Protein AF-A0A357FW49-F1 (afdb_monomer_lite)

Foldseek 3Di:
DVPDPAAEDECPDDLPPLVVQLVVCVVPVVRHFYEYCSVCVQPPVSVVVCVVSVRTDHYDHDPVD

Secondary structure (DSSP, 8-state):
--SS---EEE--S-TT-HHHHHHHHHHHTTTSEEEESTTTTT-HHHHHHHHHHT--SEE---TT-

pLDDT: mean 97.37, std 4.08, range [70.19, 98.88]

Radius of gyration: 11.42 Å; chains: 1; bounding box: 31×24×23 Å

Sequence (65 aa):
CASYPIVSIEDGLAEDDWKGWEKFTAEIGGRVQLVGDDLYVTNPQRLAEGIERKAGNAILVKVNQ

Structure (mmCIF, N/CA/C/O backbone):
data_AF-A0A357FW49-F1
#
_entry.id   AF-A0A357FW49-F1
#
loop_
_atom_site.group_PDB
_atom_site.id
_atom_site.type_symbol
_atom_site.label_atom_id
_atom_site.label_alt_id
_atom_site.label_comp_id
_atom_site.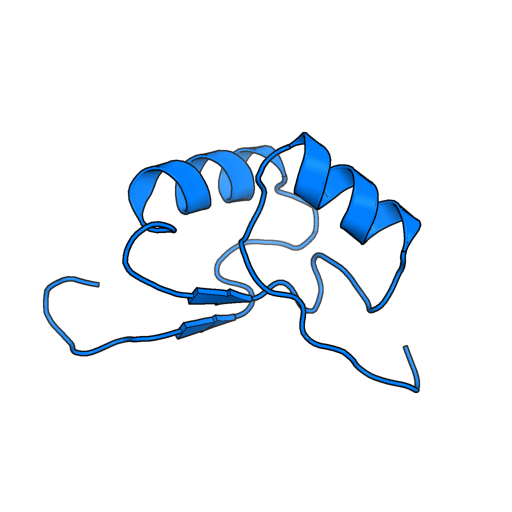label_asym_id
_atom_site.label_entity_id
_atom_site.label_seq_id
_atom_site.pdbx_PDB_ins_code
_atom_site.Cartn_x
_atom_site.Cartn_y
_atom_site.Cartn_z
_atom_site.occupancy
_atom_site.B_iso_or_equiv
_atom_site.auth_seq_id
_atom_site.auth_comp_id
_atom_site.auth_asym_id
_atom_site.auth_atom_id
_atom_site.pdbx_PDB_model_num
ATOM 1 N N . CYS A 1 1 ? -14.401 -0.015 8.457 1.00 70.19 1 CYS A N 1
ATOM 2 C CA . CYS A 1 1 ? -13.715 -0.875 9.453 1.00 70.19 1 CYS A CA 1
ATOM 3 C C . CYS A 1 1 ? -14.168 -0.652 10.908 1.00 70.19 1 CYS A C 1
ATOM 5 O O . CYS A 1 1 ? -13.366 -0.851 11.805 1.00 70.19 1 CYS A O 1
ATOM 7 N N . ALA A 1 2 ? -15.411 -0.226 11.182 1.00 82.69 2 ALA A N 1
ATOM 8 C CA . ALA A 1 2 ? -15.904 -0.084 12.566 1.00 82.69 2 ALA A CA 1
ATOM 9 C C . ALA A 1 2 ? -16.830 -1.239 12.991 1.00 82.69 2 ALA A C 1
ATOM 11 O O . ALA A 1 2 ? -16.942 -1.536 14.172 1.00 82.69 2 ALA A O 1
ATOM 12 N N . SER A 1 3 ? -17.469 -1.902 12.023 1.00 94.31 3 SER A N 1
ATOM 13 C CA . SER A 1 3 ? -18.468 -2.951 12.269 1.00 94.31 3 SER A CA 1
ATOM 14 C C . SER A 1 3 ? -17.878 -4.347 12.473 1.00 94.31 3 SER A C 1
ATOM 16 O O . SER A 1 3 ? -18.572 -5.232 12.959 1.00 94.31 3 SER A O 1
ATOM 18 N N . TYR A 1 4 ? -16.618 -4.553 12.084 1.00 96.31 4 TYR A N 1
ATOM 19 C CA . TYR A 1 4 ? -15.945 -5.850 12.108 1.00 96.31 4 TYR A CA 1
ATOM 20 C C . TYR A 1 4 ? -14.507 -5.687 12.609 1.00 96.31 4 TYR A C 1
ATOM 22 O O . TYR A 1 4 ? -13.909 -4.634 12.356 1.00 96.31 4 TYR A O 1
ATOM 30 N N . PRO A 1 5 ? -13.930 -6.718 13.252 1.00 96.12 5 PRO A N 1
ATOM 31 C CA . PRO A 1 5 ? -12.554 -6.710 13.747 1.00 96.12 5 PRO A CA 1
ATOM 32 C C . PRO A 1 5 ? -11.540 -6.927 12.606 1.00 96.12 5 PRO A C 1
ATOM 34 O O . PRO A 1 5 ? -10.746 -7.862 12.626 1.00 96.12 5 PRO A O 1
ATOM 37 N N . ILE A 1 6 ? -11.596 -6.082 11.574 1.00 97.12 6 ILE A N 1
ATOM 38 C CA . ILE A 1 6 ? -10.657 -6.117 10.447 1.00 97.12 6 ILE A CA 1
ATOM 39 C C . ILE A 1 6 ? -9.341 -5.502 10.908 1.00 97.12 6 ILE A C 1
ATOM 41 O O . ILE A 1 6 ? -9.310 -4.336 11.299 1.00 97.12 6 ILE A O 1
ATOM 45 N N . VAL A 1 7 ? -8.265 -6.280 10.823 1.00 97.62 7 VAL A N 1
ATOM 46 C CA . VAL A 1 7 ? -6.917 -5.856 11.229 1.00 97.62 7 VAL A CA 1
ATOM 47 C C . VAL A 1 7 ? -6.010 -5.515 10.047 1.00 97.62 7 VAL A C 1
ATOM 49 O O . VAL A 1 7 ? -5.072 -4.744 10.217 1.00 97.62 7 VAL A O 1
ATOM 52 N N . SER A 1 8 ? -6.304 -6.032 8.849 1.00 98.31 8 SER A N 1
ATOM 53 C CA . SER A 1 8 ? -5.521 -5.797 7.632 1.00 98.31 8 SER A CA 1
ATOM 54 C C . SER A 1 8 ? -6.422 -5.715 6.402 1.00 98.31 8 SER A C 1
ATOM 56 O O . SER A 1 8 ? -7.433 -6.415 6.331 1.00 98.31 8 SER A O 1
ATOM 58 N N . ILE A 1 9 ? -6.044 -4.871 5.447 1.00 98.50 9 ILE A N 1
ATOM 59 C CA . ILE A 1 9 ? -6.626 -4.752 4.109 1.00 98.50 9 ILE A CA 1
ATOM 60 C C . ILE A 1 9 ? -5.464 -4.731 3.118 1.00 98.50 9 ILE A C 1
ATOM 62 O O . ILE A 1 9 ? -4.514 -3.974 3.301 1.00 98.50 9 ILE A O 1
ATOM 66 N N . GLU A 1 10 ? -5.558 -5.556 2.087 1.00 98.75 10 GLU A N 1
ATOM 67 C CA . GLU A 1 10 ? -4.623 -5.619 0.964 1.00 98.75 10 GLU A CA 1
ATOM 68 C C . GLU A 1 10 ? -5.314 -5.045 -0.274 1.00 98.75 10 GLU A C 1
ATOM 70 O O . GLU A 1 10 ? -6.507 -5.294 -0.458 1.00 98.75 10 GLU A O 1
ATOM 75 N N . ASP A 1 11 ? -4.602 -4.217 -1.043 1.00 98.12 11 ASP A N 1
ATOM 76 C CA . ASP A 1 11 ? -5.058 -3.617 -2.307 1.00 98.12 11 ASP A CA 1
ATOM 77 C C . ASP A 1 11 ? -6.497 -3.077 -2.293 1.00 98.12 11 ASP A C 1
ATOM 79 O O . ASP A 1 11 ? -7.339 -3.354 -3.146 1.00 98.12 11 ASP A O 1
ATOM 83 N N . GLY A 1 12 ? -6.791 -2.242 -1.291 1.00 97.31 12 GLY A N 1
ATOM 84 C CA . GLY A 1 12 ? -8.107 -1.612 -1.145 1.00 97.31 12 GLY A CA 1
ATOM 85 C C . GLY A 1 12 ? -8.453 -0.591 -2.240 1.00 97.31 12 GLY A C 1
ATOM 86 O O . GLY A 1 12 ? -9.596 -0.137 -2.296 1.00 97.31 12 GLY A O 1
ATOM 87 N N . LEU A 1 13 ? -7.482 -0.211 -3.075 1.00 98.44 13 LEU A N 1
ATOM 88 C CA . LEU A 1 13 ? -7.5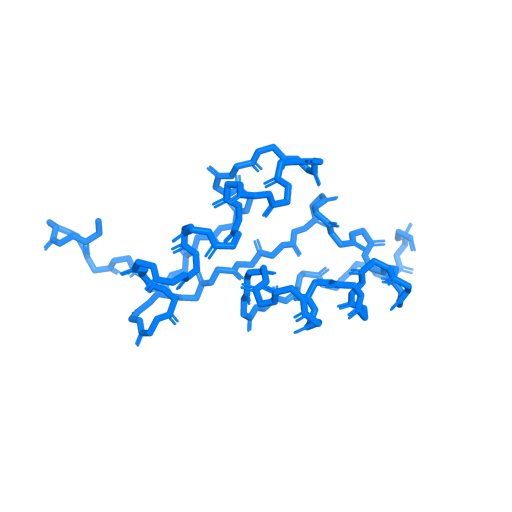84 0.751 -4.175 1.00 98.44 13 LEU A CA 1
ATOM 89 C C . LEU A 1 13 ? -6.721 0.281 -5.357 1.00 98.44 13 LEU A C 1
ATOM 91 O O . LEU A 1 13 ? -5.863 -0.581 -5.193 1.00 98.44 13 LEU A O 1
ATOM 95 N N . ALA A 1 14 ? -6.924 0.876 -6.535 1.00 98.44 14 ALA A N 1
ATOM 96 C CA . ALA A 1 14 ? -6.155 0.547 -7.736 1.00 98.44 14 ALA A CA 1
ATOM 97 C C . ALA A 1 14 ? -4.649 0.852 -7.584 1.00 98.44 14 ALA A C 1
ATOM 99 O O . ALA A 1 14 ? -4.264 1.793 -6.885 1.00 98.44 14 ALA A O 1
ATOM 100 N N . GLU A 1 15 ? -3.813 0.089 -8.293 1.00 97.38 15 GLU A N 1
ATOM 101 C CA . GLU A 1 15 ? -2.341 0.100 -8.194 1.00 97.38 15 GLU A CA 1
ATOM 102 C C . GLU A 1 15 ? -1.676 1.456 -8.500 1.00 97.38 15 GLU A C 1
ATOM 104 O O . GLU A 1 15 ? -0.620 1.761 -7.952 1.00 97.38 15 GLU A O 1
ATOM 109 N N . ASP A 1 16 ? -2.310 2.299 -9.321 1.00 97.56 16 ASP A N 1
ATOM 110 C CA . ASP A 1 16 ? -1.790 3.622 -9.697 1.00 97.56 16 ASP A CA 1
ATOM 111 C C . ASP A 1 16 ? -2.564 4.797 -9.061 1.00 97.56 16 ASP A C 1
ATOM 113 O O . ASP A 1 16 ? -2.255 5.967 -9.319 1.00 97.56 16 ASP A O 1
ATOM 117 N N . ASP A 1 17 ? -3.547 4.534 -8.189 1.00 98.50 17 ASP A N 1
ATOM 118 C CA . ASP A 1 17 ? -4.284 5.583 -7.465 1.00 98.50 17 ASP A CA 1
ATOM 119 C C . ASP A 1 17 ? -3.535 6.059 -6.208 1.00 98.50 17 ASP A C 1
ATOM 121 O O . ASP A 1 17 ? -4.010 5.955 -5.073 1.00 98.50 17 ASP A O 1
ATOM 125 N N . TRP A 1 18 ? -2.344 6.625 -6.404 1.00 98.56 18 TRP A N 1
ATOM 126 C CA . TRP A 1 18 ? -1.498 7.132 -5.318 1.00 98.56 18 TRP A CA 1
ATOM 127 C C . TRP A 1 18 ? -2.232 8.112 -4.397 1.00 98.56 18 TRP A C 1
ATOM 129 O O . TRP A 1 18 ? -2.147 8.011 -3.176 1.00 98.56 18 TRP A O 1
ATOM 139 N N . LYS A 1 19 ? -3.016 9.035 -4.968 1.00 98.62 19 LYS A N 1
ATOM 140 C CA . LYS A 1 19 ? -3.771 10.025 -4.182 1.00 98.62 19 LYS A CA 1
ATOM 141 C C . LYS A 1 19 ? -4.865 9.376 -3.340 1.00 98.62 19 LYS A C 1
ATOM 143 O O . LYS A 1 19 ? -5.133 9.842 -2.231 1.00 98.62 19 LYS A O 1
ATOM 148 N N . GLY A 1 20 ? -5.525 8.346 -3.865 1.00 98.69 20 GLY A N 1
ATOM 149 C CA . GLY A 1 20 ? -6.467 7.540 -3.105 1.00 98.69 20 GLY A CA 1
ATOM 150 C C . GLY A 1 20 ? -5.778 6.851 -1.933 1.00 98.69 20 GLY A C 1
ATOM 151 O O . GLY A 1 20 ? -6.243 6.977 -0.802 1.00 98.69 20 GLY A O 1
ATOM 152 N N . TRP A 1 21 ? -4.634 6.206 -2.173 1.00 98.81 21 TRP A N 1
ATOM 153 C CA . TRP A 1 21 ? -3.860 5.520 -1.135 1.00 98.81 21 TRP A CA 1
ATOM 154 C C . TRP A 1 21 ? -3.382 6.452 -0.021 1.00 98.81 21 TRP A C 1
ATOM 156 O O . TRP A 1 21 ? -3.499 6.103 1.154 1.00 98.81 21 TRP A O 1
ATOM 166 N N . GLU A 1 22 ? -2.906 7.650 -0.360 1.00 98.75 22 GLU A N 1
ATOM 167 C CA . GLU A 1 22 ? -2.522 8.684 0.611 1.00 98.75 22 GLU A CA 1
ATOM 168 C C . GLU A 1 22 ? -3.699 9.037 1.539 1.00 98.75 22 GLU A C 1
ATOM 170 O O . GLU A 1 22 ? -3.574 9.009 2.767 1.00 98.75 22 GLU A O 1
ATOM 175 N N . LYS A 1 23 ? -4.881 9.306 0.963 1.00 98.69 23 LYS A N 1
ATOM 176 C CA . LYS A 1 23 ? -6.100 9.612 1.732 1.00 98.69 23 LYS A CA 1
ATOM 177 C C . LYS A 1 23 ? -6.551 8.429 2.578 1.00 98.69 23 LYS A C 1
ATOM 179 O O . LYS A 1 23 ? -6.830 8.593 3.762 1.00 98.69 23 LYS A O 1
ATOM 184 N N . PHE A 1 24 ? -6.581 7.238 1.989 1.00 98.19 24 PHE A N 1
ATOM 185 C CA . PHE A 1 24 ? -7.000 6.016 2.663 1.00 98.19 24 PHE A CA 1
ATOM 186 C C . PHE A 1 24 ? -6.114 5.717 3.879 1.00 98.19 24 PHE A C 1
ATOM 188 O O . PHE A 1 24 ? -6.602 5.394 4.965 1.00 98.19 24 PHE A O 1
ATOM 195 N N . THR A 1 25 ? -4.809 5.939 3.729 1.00 98.62 25 THR A N 1
ATOM 196 C CA . THR A 1 25 ? -3.825 5.776 4.802 1.00 98.62 25 THR A CA 1
ATOM 197 C C . THR A 1 25 ? -3.980 6.833 5.882 1.00 98.62 25 THR A C 1
ATOM 199 O O . THR A 1 25 ? -3.972 6.487 7.064 1.00 98.62 25 THR A O 1
ATOM 202 N N . ALA A 1 26 ? -4.193 8.097 5.512 1.00 98.56 26 ALA A N 1
ATOM 203 C CA . ALA A 1 26 ? -4.454 9.164 6.474 1.00 98.56 26 ALA A C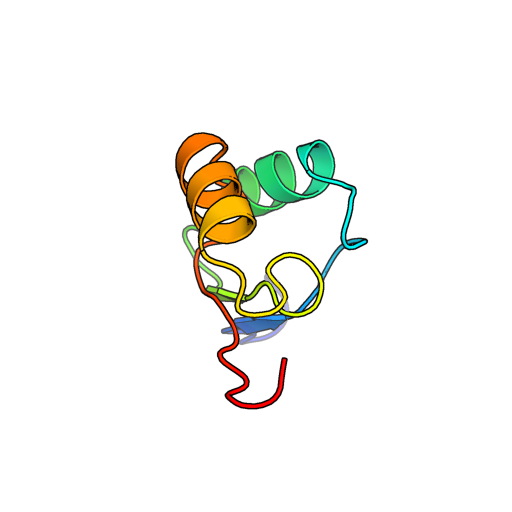A 1
ATOM 204 C C . ALA A 1 26 ? -5.729 8.913 7.300 1.00 98.56 26 ALA A C 1
ATOM 206 O O . ALA A 1 26 ? -5.753 9.196 8.497 1.00 98.56 26 ALA A O 1
ATOM 207 N N . GLU A 1 27 ? -6.776 8.360 6.685 1.00 98.12 27 GLU A N 1
ATOM 208 C CA . GLU A 1 27 ? -8.058 8.120 7.349 1.00 98.12 27 GLU A CA 1
ATOM 209 C C . GLU A 1 27 ? -8.042 6.917 8.299 1.00 98.12 27 GLU A C 1
ATOM 211 O O . GLU A 1 27 ? -8.645 6.977 9.375 1.00 98.12 27 GLU A O 1
ATOM 216 N N . ILE A 1 28 ? -7.409 5.799 7.916 1.00 97.44 28 ILE A N 1
ATOM 217 C CA . ILE A 1 28 ? -7.522 4.547 8.687 1.00 97.44 28 ILE A CA 1
ATOM 218 C C . ILE A 1 28 ? -6.205 3.824 8.979 1.00 97.44 28 ILE A C 1
ATOM 220 O O . ILE A 1 28 ? -6.217 2.874 9.766 1.00 97.44 28 ILE A O 1
ATOM 224 N N . GLY A 1 29 ? -5.076 4.269 8.430 1.00 97.50 29 GLY A N 1
ATOM 225 C CA . GLY A 1 29 ? -3.773 3.610 8.582 1.00 97.50 29 GLY A CA 1
ATOM 226 C C . GLY A 1 29 ? -3.236 3.584 10.018 1.00 97.50 29 GLY A C 1
ATOM 227 O O . GLY A 1 29 ? -2.350 2.795 10.326 1.00 97.50 29 GLY A O 1
ATOM 228 N N . GLY A 1 30 ? -3.790 4.395 10.926 1.00 97.38 30 GLY A N 1
ATOM 229 C CA . GLY A 1 30 ? -3.466 4.344 12.358 1.00 97.38 30 GLY A CA 1
ATOM 230 C C . GLY A 1 30 ? -4.128 3.193 13.130 1.00 97.38 30 GLY A C 1
ATOM 231 O O . GLY A 1 30 ? -3.795 2.975 14.291 1.00 97.38 30 GLY A O 1
ATOM 232 N N . ARG A 1 31 ? -5.084 2.475 12.523 1.00 96.75 31 ARG A N 1
ATOM 233 C CA . ARG A 1 31 ? -5.860 1.404 13.183 1.00 96.75 31 ARG A CA 1
ATOM 234 C C . ARG A 1 31 ? -5.938 0.088 12.405 1.00 96.75 31 ARG A C 1
ATOM 236 O O . ARG A 1 31 ? -6.302 -0.925 12.991 1.00 96.75 31 ARG A O 1
ATOM 243 N N . VAL A 1 32 ? -5.663 0.110 11.103 1.00 97.94 32 VAL A N 1
ATOM 244 C CA . VAL A 1 32 ? -5.717 -1.052 10.205 1.00 97.94 32 VAL A CA 1
ATOM 245 C C . VAL A 1 32 ? -4.416 -1.093 9.407 1.00 97.94 32 VAL A C 1
ATOM 247 O O . VAL A 1 32 ? -3.930 -0.053 8.959 1.00 97.94 32 VAL A O 1
ATOM 250 N N . GLN A 1 33 ? -3.852 -2.286 9.228 1.00 98.69 33 GLN A N 1
ATOM 251 C CA . GLN A 1 33 ? -2.725 -2.500 8.326 1.00 98.69 33 GLN A CA 1
ATOM 252 C C . GLN A 1 33 ? -3.204 -2.390 6.871 1.00 98.69 33 GLN A C 1
ATOM 254 O O . GLN A 1 33 ? -4.164 -3.048 6.482 1.00 98.69 33 GLN A O 1
ATOM 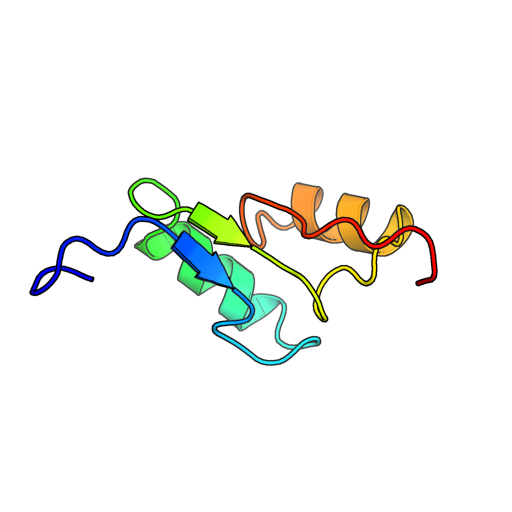259 N N . LEU A 1 34 ? -2.556 -1.547 6.079 1.00 98.75 34 LEU A N 1
ATOM 260 C CA . LEU A 1 34 ? -2.837 -1.304 4.670 1.00 98.75 34 LEU A CA 1
ATOM 261 C C .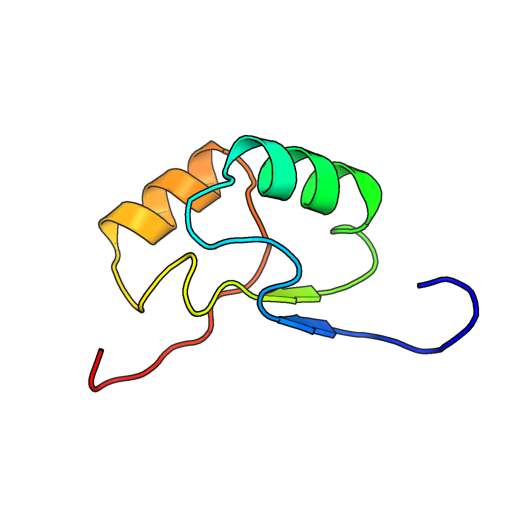 LEU A 1 34 ? -1.649 -1.813 3.859 1.00 98.75 34 LEU A C 1
ATOM 263 O O . LEU A 1 34 ? -0.592 -1.175 3.826 1.00 98.75 34 LEU A O 1
ATOM 267 N N . VAL A 1 35 ? -1.830 -2.990 3.270 1.00 98.88 35 VAL A N 1
ATOM 268 C CA . VAL A 1 35 ? -0.806 -3.727 2.533 1.00 98.88 35 VAL A CA 1
ATOM 269 C C . VAL A 1 35 ? -0.919 -3.381 1.054 1.00 98.88 35 VAL A C 1
ATOM 271 O O . VAL A 1 35 ? -1.979 -3.584 0.468 1.00 98.88 35 VAL A O 1
ATOM 274 N N . GLY A 1 36 ? 0.159 -2.867 0.464 1.00 98.75 36 GLY A N 1
ATOM 275 C CA . GLY A 1 36 ? 0.277 -2.782 -0.990 1.00 98.75 36 GLY A CA 1
ATOM 276 C C . GLY A 1 36 ? 0.908 -4.056 -1.552 1.00 98.75 36 GLY A C 1
ATOM 277 O O . GLY A 1 36 ? 2.025 -4.405 -1.155 1.00 98.75 36 GLY A O 1
ATOM 278 N N . ASP A 1 37 ? 0.206 -4.730 -2.458 1.00 98.62 37 ASP A N 1
ATOM 279 C CA . ASP A 1 37 ? 0.733 -5.819 -3.284 1.00 98.62 37 ASP A CA 1
ATOM 280 C C . ASP A 1 37 ? 0.968 -5.303 -4.704 1.00 98.62 37 ASP A C 1
ATOM 282 O O . ASP A 1 37 ? 2.110 -4.979 -5.035 1.00 98.62 37 ASP A O 1
ATOM 286 N N . ASP A 1 38 ? -0.087 -5.076 -5.487 1.00 98.50 38 ASP A N 1
ATOM 287 C CA . ASP A 1 38 ? 0.024 -4.520 -6.842 1.00 98.50 38 ASP A CA 1
ATOM 288 C C . ASP A 1 38 ? 0.529 -3.064 -6.821 1.00 98.50 38 ASP A C 1
ATOM 290 O O . ASP A 1 38 ? 1.239 -2.615 -7.720 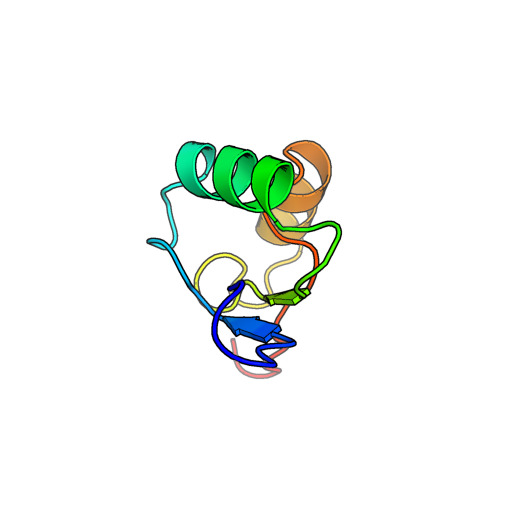1.00 98.50 38 ASP A O 1
ATOM 294 N N . LEU A 1 39 ? 0.269 -2.322 -5.738 1.00 98.44 39 LEU A N 1
ATOM 295 C CA . LEU A 1 39 ? 0.839 -0.982 -5.545 1.00 98.44 39 LEU A CA 1
ATOM 296 C C . LEU A 1 39 ? 2.379 -0.997 -5.557 1.00 98.44 39 LEU A C 1
ATOM 298 O O . LEU A 1 39 ? 3.007 -0.055 -6.055 1.00 98.44 39 LEU A O 1
ATOM 302 N N . TYR A 1 40 ? 2.991 -2.039 -4.983 1.00 98.75 40 TYR A N 1
ATOM 303 C CA . TYR A 1 40 ? 4.428 -2.085 -4.709 1.00 98.75 40 TYR A CA 1
ATOM 304 C C . TYR A 1 40 ? 5.205 -3.102 -5.532 1.00 98.75 40 TYR A C 1
ATOM 306 O O . TYR A 1 40 ? 6.389 -2.865 -5.759 1.00 98.75 40 TYR A O 1
ATOM 314 N N . VAL A 1 41 ? 4.580 -4.197 -5.971 1.00 98.12 41 VAL A N 1
ATOM 315 C CA . VAL A 1 41 ? 5.149 -5.268 -6.810 1.00 98.12 41 VAL A CA 1
ATOM 316 C C . VAL A 1 41 ? 6.555 -5.707 -6.392 1.00 98.12 41 VAL A C 1
ATOM 318 O O . VAL A 1 41 ? 7.428 -5.928 -7.224 1.00 98.12 41 VAL A O 1
ATOM 321 N N . THR A 1 42 ? 6.816 -5.763 -5.083 1.00 98.31 42 THR A N 1
ATOM 322 C CA . THR A 1 42 ? 8.146 -6.068 -4.517 1.00 98.31 42 THR A CA 1
ATOM 323 C C . THR A 1 42 ? 9.286 -5.182 -5.086 1.00 98.31 42 THR A C 1
ATOM 325 O O . THR A 1 42 ? 10.466 -5.523 -5.026 1.00 98.31 42 THR A O 1
ATOM 328 N N . ASN A 1 43 ? 8.962 -3.991 -5.603 1.00 98.50 43 ASN A N 1
ATOM 329 C CA . ASN A 1 43 ? 9.889 -3.078 -6.265 1.00 98.50 43 ASN A CA 1
ATOM 330 C C . ASN A 1 43 ? 10.389 -1.971 -5.303 1.00 98.50 43 ASN A C 1
ATOM 332 O O . ASN A 1 43 ? 9.588 -1.169 -4.811 1.00 98.50 43 ASN A O 1
ATOM 336 N N . PRO A 1 44 ? 11.713 -1.846 -5.068 1.00 98.44 44 PRO A N 1
ATOM 337 C CA . PRO A 1 44 ? 12.259 -0.848 -4.144 1.00 98.44 44 PRO A CA 1
ATOM 338 C C . PRO A 1 44 ? 11.986 0.612 -4.525 1.00 98.44 44 PRO A C 1
ATOM 340 O O . PRO A 1 44 ? 11.861 1.447 -3.631 1.00 98.44 44 PRO A O 1
ATOM 343 N N . GLN A 1 45 ? 11.900 0.946 -5.820 1.00 98.56 45 GLN A N 1
ATOM 344 C CA . GLN A 1 45 ? 11.620 2.318 -6.253 1.00 98.56 45 GLN A CA 1
ATOM 345 C C . GLN A 1 45 ? 10.173 2.715 -5.946 1.00 98.56 45 GLN A C 1
ATOM 347 O O . GLN A 1 45 ? 9.953 3.775 -5.361 1.00 98.56 45 GLN A O 1
ATOM 352 N N . ARG A 1 46 ? 9.199 1.850 -6.265 1.00 98.38 46 ARG A N 1
ATOM 353 C CA . ARG A 1 46 ? 7.786 2.091 -5.920 1.00 98.38 46 ARG A CA 1
ATOM 354 C C . ARG A 1 46 ? 7.575 2.117 -4.408 1.00 98.38 46 ARG A C 1
ATOM 356 O O . ARG A 1 46 ? 6.836 2.963 -3.912 1.00 98.38 46 ARG A O 1
ATOM 363 N N . LEU A 1 47 ? 8.259 1.247 -3.661 1.00 98.75 47 LEU A N 1
ATOM 364 C CA . LEU A 1 47 ? 8.214 1.274 -2.198 1.00 98.75 47 LEU A CA 1
ATOM 365 C C . LEU A 1 47 ? 8.751 2.598 -1.635 1.00 98.75 47 LEU A C 1
ATOM 367 O O . LEU A 1 47 ? 8.125 3.185 -0.756 1.00 98.75 47 LEU A O 1
ATOM 371 N N . ALA A 1 48 ? 9.884 3.090 -2.144 1.00 98.81 48 ALA A N 1
ATOM 372 C CA . ALA A 1 48 ? 10.442 4.373 -1.719 1.00 98.81 48 ALA A CA 1
ATOM 373 C C . ALA A 1 48 ? 9.472 5.538 -1.987 1.00 98.81 48 ALA A C 1
ATOM 375 O O . ALA A 1 48 ? 9.262 6.370 -1.104 1.00 98.81 48 ALA A O 1
ATOM 376 N N . GLU A 1 49 ? 8.829 5.554 -3.158 1.00 98.62 49 GLU A N 1
ATOM 377 C CA . GLU A 1 49 ? 7.787 6.530 -3.492 1.00 98.62 49 GLU A CA 1
ATOM 378 C C . GLU A 1 49 ? 6.590 6.447 -2.528 1.00 98.62 49 GLU A C 1
ATOM 380 O O . GLU A 1 49 ? 6.133 7.471 -2.014 1.00 98.62 49 GLU A O 1
ATOM 385 N N . GLY A 1 50 ? 6.106 5.242 -2.217 1.00 98.62 50 GLY A N 1
ATOM 386 C CA . GLY A 1 50 ? 5.008 5.066 -1.266 1.00 98.62 50 GLY A CA 1
ATOM 387 C C . GLY A 1 50 ? 5.351 5.506 0.156 1.00 98.62 50 GLY A C 1
ATOM 388 O O . GLY A 1 50 ? 4.505 6.100 0.827 1.00 98.62 50 GLY A O 1
ATOM 389 N N . ILE A 1 51 ? 6.598 5.310 0.596 1.00 98.75 51 ILE A N 1
ATOM 390 C CA . ILE A 1 51 ? 7.091 5.819 1.884 1.00 98.75 51 ILE A CA 1
ATOM 391 C C . ILE A 1 51 ? 7.076 7.354 1.905 1.00 98.75 51 ILE A C 1
ATOM 393 O O . ILE A 1 51 ? 6.594 7.939 2.876 1.00 98.75 51 ILE A O 1
ATOM 397 N N . GLU A 1 52 ? 7.563 8.013 0.848 1.00 98.75 52 GLU A N 1
ATOM 398 C CA . GLU A 1 52 ? 7.568 9.481 0.746 1.00 98.75 52 GLU A CA 1
ATOM 399 C C . GLU A 1 52 ? 6.144 10.054 0.766 1.00 98.75 52 GLU A C 1
ATOM 401 O O . GLU A 1 52 ? 5.849 11.004 1.497 1.00 98.75 52 GLU A O 1
ATOM 406 N N . ARG A 1 53 ? 5.239 9.426 0.010 1.00 98.50 53 ARG A N 1
ATOM 407 C CA . ARG A 1 53 ? 3.832 9.826 -0.102 1.00 98.50 53 ARG A CA 1
ATOM 408 C C . ARG A 1 53 ? 2.991 9.469 1.121 1.00 98.50 53 ARG A C 1
ATOM 410 O O . ARG A 1 53 ? 1.952 10.083 1.334 1.00 98.50 53 ARG A O 1
ATOM 417 N N . LYS A 1 54 ? 3.433 8.515 1.948 1.00 98.56 54 LYS A N 1
ATOM 418 C CA . LYS A 1 54 ? 2.634 7.876 3.015 1.00 98.56 54 LYS A CA 1
ATOM 419 C C . LYS A 1 54 ? 1.432 7.095 2.460 1.00 98.56 54 LYS A C 1
ATOM 421 O O . LYS A 1 54 ? 0.317 7.208 2.969 1.00 98.56 54 LYS A O 1
ATOM 426 N N . ALA A 1 55 ? 1.661 6.318 1.405 1.00 98.62 55 ALA A N 1
ATOM 427 C CA . ALA A 1 55 ? 0.660 5.486 0.742 1.00 98.62 55 ALA A CA 1
ATOM 428 C C . ALA A 1 55 ? 0.739 4.033 1.244 1.00 98.62 55 ALA A C 1
ATOM 430 O O . ALA A 1 55 ? 1.581 3.265 0.814 1.00 98.62 55 ALA A O 1
ATOM 431 N N . GLY A 1 56 ? -0.131 3.625 2.159 1.00 98.62 56 GLY A N 1
ATOM 432 C CA . GLY A 1 56 ? -0.063 2.328 2.833 1.00 98.62 56 GLY A CA 1
ATOM 433 C C . GLY A 1 56 ? 0.914 2.332 4.013 1.00 98.62 56 GLY A C 1
ATOM 434 O O . GLY A 1 56 ? 1.582 3.326 4.300 1.00 98.62 56 GLY A O 1
ATOM 435 N N . ASN A 1 57 ? 0.963 1.224 4.749 1.00 98.62 57 ASN A N 1
ATOM 436 C CA . ASN A 1 57 ? 1.864 1.058 5.900 1.00 98.62 57 ASN A CA 1
ATOM 437 C C . ASN A 1 57 ? 2.480 -0.353 5.995 1.00 98.62 57 ASN A C 1
ATOM 439 O O . ASN A 1 57 ? 3.162 -0.663 6.971 1.00 98.62 57 ASN A O 1
ATOM 443 N N . ALA A 1 58 ? 2.265 -1.186 4.977 1.00 98.69 58 ALA A N 1
ATOM 444 C CA . ALA A 1 58 ? 2.851 -2.507 4.822 1.00 98.69 58 ALA A CA 1
ATOM 445 C C . ALA A 1 58 ? 3.031 -2.840 3.329 1.00 98.69 58 ALA A C 1
ATOM 447 O O . ALA A 1 58 ? 2.343 -2.288 2.470 1.00 98.69 58 ALA A O 1
ATOM 448 N N . ILE A 1 59 ? 3.944 -3.764 3.035 1.00 98.62 59 ILE A N 1
ATOM 449 C CA . ILE A 1 59 ? 4.208 -4.301 1.693 1.00 98.62 59 ILE A CA 1
ATOM 450 C C . ILE A 1 59 ? 4.022 -5.820 1.713 1.00 98.62 59 ILE A C 1
ATOM 452 O O . ILE A 1 59 ? 4.475 -6.478 2.657 1.00 98.62 59 ILE A O 1
ATOM 456 N N . LEU A 1 60 ? 3.394 -6.379 0.675 1.00 98.75 60 LEU A N 1
ATOM 457 C CA . LEU A 1 60 ? 3.423 -7.818 0.423 1.00 98.75 60 LEU A CA 1
ATOM 458 C C . LEU A 1 60 ? 4.681 -8.166 -0.386 1.00 98.75 60 LEU A C 1
ATOM 460 O O . LEU A 1 60 ? 4.891 -7.648 -1.477 1.00 98.75 60 LEU A O 1
ATOM 464 N N . VAL A 1 61 ? 5.545 -9.025 0.160 1.00 98.31 61 VAL A N 1
ATOM 465 C CA . VAL A 1 61 ? 6.823 -9.394 -0.474 1.00 98.31 61 VAL A CA 1
ATOM 466 C C . VAL A 1 61 ? 6.676 -10.727 -1.203 1.00 98.31 61 VAL A C 1
ATOM 468 O O . VAL A 1 61 ? 6.479 -11.764 -0.568 1.00 98.31 61 VAL A O 1
ATOM 471 N N . LYS A 1 62 ? 6.834 -10.714 -2.529 1.00 98.25 62 LYS A N 1
ATOM 472 C CA . LYS A 1 62 ? 6.821 -11.902 -3.391 1.00 98.25 62 LYS A CA 1
ATOM 473 C C . LYS A 1 62 ? 8.155 -12.015 -4.125 1.00 98.25 62 LYS A C 1
ATOM 475 O O . LYS A 1 62 ? 8.471 -11.225 -5.000 1.00 98.25 62 LYS A O 1
ATOM 480 N N . VAL A 1 63 ? 8.943 -13.035 -3.791 1.00 97.38 63 VAL A N 1
ATOM 481 C CA . VAL A 1 63 ? 10.322 -13.223 -4.302 1.00 97.38 63 VAL A CA 1
ATOM 482 C C . VAL A 1 63 ? 10.438 -13.413 -5.820 1.00 97.38 63 VAL A C 1
ATOM 484 O O . VAL A 1 63 ? 11.543 -13.380 -6.352 1.00 97.38 63 VAL A O 1
ATOM 487 N N . ASN A 1 64 ? 9.326 -13.679 -6.501 1.00 94.94 64 ASN A N 1
ATOM 488 C CA . ASN A 1 64 ? 9.254 -13.919 -7.939 1.00 94.94 64 ASN A CA 1
ATOM 489 C C . ASN A 1 64 ? 8.584 -12.774 -8.721 1.00 94.94 64 ASN A C 1
ATOM 491 O O . ASN A 1 64 ? 8.321 -12.965 -9.910 1.00 94.94 64 ASN A O 1
ATOM 495 N N . GLN A 1 65 ? 8.250 -11.666 -8.050 1.00 91.12 65 GLN A N 1
ATOM 496 C CA . GLN A 1 65 ? 7.873 -10.399 -8.684 1.00 91.12 65 GLN A CA 1
ATOM 497 C C . GLN A 1 65 ? 9.117 -9.575 -9.025 1.00 91.12 65 GLN A C 1
ATOM 499 O O . GLN A 1 65 ? 10.130 -9.694 -8.296 1.00 91.12 65 GLN A O 1
#